Protein AF-M7BJB4-F1 (afdb_monomer_lite)

Secondary structure (DSSP, 8-state):
-EEEEESS--SHHHHHHHHHHHHHHHHHHH---GGG--EEEEE--GGG-EETTEE--

Organism: Chelonia mydas (NCBI:txid8469)

Radius of gyration: 13.73 Å; chains: 1; bounding box: 24×25×34 Å

InterPro domains:
  IPR001398 Macrophage migration inhibitory factor [PF01187] (2-57)
  IPR001398 Macrophage migration inhibitory factor [PTHR11954] (2-56)
  IPR014347 Tautomerase/MIF superfamily [G3DSA:3.30.429.10] (1-56)
  IPR014347 Tautomerase/MIF superfamily [SSF55331] (2-57)

Structure (mmCIF, N/CA/C/O backbone):
data_AF-M7BJB4-F1
#
_entry.id   AF-M7BJB4-F1
#
loop_
_atom_site.group_PDB
_atom_site.id
_atom_site.type_symbol
_atom_site.label_atom_id
_atom_site.label_alt_id
_atom_site.label_comp_id
_atom_site.label_asym_id
_atom_site.label_entity_id
_atom_site.label_seq_id
_atom_site.pdbx_PDB_ins_code
_atom_site.Cartn_x
_atom_site.Cartn_y
_atom_site.Cartn_z
_atom_site.occupancy
_atom_site.B_iso_or_equiv
_atom_site.auth_seq_id
_atom_site.auth_comp_id
_atom_site.auth_asym_id
_atom_site.auth_atom_id
_atom_site.pdbx_PDB_model_num
ATOM 1 N N . MET A 1 1 ? -13.786 0.790 2.841 1.00 84.19 1 MET A N 1
ATOM 2 C CA . MET A 1 1 ? -12.742 0.016 2.143 1.00 84.19 1 MET A CA 1
ATOM 3 C C . MET A 1 1 ? -11.657 0.986 1.725 1.00 84.19 1 MET A C 1
ATOM 5 O O . MET A 1 1 ? -11.991 2.044 1.204 1.00 84.19 1 MET A O 1
ATOM 9 N N . CYS A 1 2 ? -10.407 0.672 2.038 1.00 93.62 2 CYS A N 1
ATOM 10 C CA . CYS A 1 2 ? -9.229 1.482 1.759 1.00 93.62 2 CYS A CA 1
ATOM 11 C C . CYS A 1 2 ? -8.370 0.762 0.719 1.00 93.62 2 CYS A C 1
ATOM 13 O O . CYS A 1 2 ? -8.330 -0.467 0.685 1.00 93.62 2 CYS A O 1
ATOM 15 N N . PHE A 1 3 ? -7.665 1.526 -0.102 1.00 97.12 3 PHE A N 1
ATOM 16 C CA . PHE A 1 3 ? -6.760 0.986 -1.107 1.00 97.12 3 PHE A CA 1
ATOM 17 C C . PHE A 1 3 ? -5.396 1.635 -0.901 1.00 97.12 3 PHE A C 1
ATOM 19 O O . PHE A 1 3 ? -5.313 2.861 -0.821 1.00 97.12 3 PHE A O 1
ATOM 26 N N . LEU A 1 4 ? -4.351 0.822 -0.782 1.00 97.88 4 LEU A N 1
ATOM 27 C CA . LEU A 1 4 ? -2.975 1.286 -0.679 1.00 97.88 4 LEU A CA 1
ATOM 28 C C . LEU A 1 4 ? -2.220 0.822 -1.922 1.00 97.88 4 LEU A C 1
ATOM 30 O O . LEU A 1 4 ? -2.082 -0.375 -2.165 1.00 97.88 4 LEU A O 1
ATOM 34 N N . TYR A 1 5 ? -1.753 1.793 -2.701 1.00 97.81 5 TYR A N 1
ATOM 35 C CA . TYR A 1 5 ? -0.958 1.582 -3.904 1.00 97.81 5 TYR A CA 1
ATOM 36 C C . TYR A 1 5 ? 0.466 2.048 -3.627 1.00 97.81 5 TYR A C 1
ATOM 38 O O . TYR A 1 5 ? 0.661 3.137 -3.085 1.00 97.81 5 TYR A O 1
ATOM 46 N N . SER A 1 6 ? 1.451 1.241 -4.003 1.00 97.94 6 SER A N 1
ATOM 47 C CA . SER A 1 6 ? 2.866 1.600 -3.904 1.00 97.94 6 SER A CA 1
ATOM 48 C C . SER A 1 6 ? 3.653 0.919 -5.017 1.00 97.94 6 SER A C 1
ATOM 50 O O . SER A 1 6 ? 3.259 -0.149 -5.476 1.00 97.94 6 SER A O 1
ATOM 52 N N . ILE A 1 7 ? 4.757 1.530 -5.450 1.00 98.06 7 ILE A N 1
ATOM 53 C CA . ILE A 1 7 ? 5.745 0.861 -6.302 1.00 98.06 7 ILE A CA 1
ATOM 54 C C . ILE A 1 7 ? 6.701 0.113 -5.375 1.00 98.06 7 ILE A C 1
ATOM 56 O O . ILE A 1 7 ? 7.520 0.735 -4.692 1.00 98.06 7 ILE A O 1
ATOM 60 N N . GLY A 1 8 ? 6.581 -1.212 -5.313 1.00 96.44 8 GLY A N 1
ATOM 61 C CA . GLY A 1 8 ? 7.273 -2.022 -4.320 1.00 96.44 8 GLY A CA 1
ATOM 62 C C . GLY A 1 8 ? 6.816 -1.717 -2.892 1.00 96.44 8 GLY A C 1
ATOM 63 O O . GLY A 1 8 ? 5.868 -0.963 -2.651 1.00 96.44 8 GLY A O 1
ATOM 64 N N . LYS A 1 9 ? 7.515 -2.313 -1.915 1.00 97.25 9 LYS A N 1
ATOM 65 C CA . LYS A 1 9 ? 7.157 -2.244 -0.485 1.00 97.25 9 LYS A CA 1
ATOM 66 C C . LYS A 1 9 ? 5.734 -2.731 -0.204 1.00 97.25 9 LYS A C 1
ATOM 68 O O . LYS A 1 9 ? 5.105 -2.277 0.733 1.00 97.25 9 LYS A O 1
ATOM 73 N N . ILE A 1 10 ? 5.248 -3.677 -0.997 1.00 98.12 10 ILE A N 1
ATOM 74 C CA . ILE A 1 10 ? 4.008 -4.410 -0.761 1.00 98.12 10 ILE A CA 1
ATOM 75 C C . ILE A 1 10 ? 4.385 -5.884 -0.665 1.00 98.12 10 ILE A C 1
ATOM 77 O O . ILE A 1 10 ? 5.029 -6.425 -1.559 1.00 98.12 10 ILE A O 1
ATOM 81 N N . GLY A 1 11 ? 4.015 -6.525 0.436 1.00 97.44 11 GLY A N 1
ATOM 82 C CA . GLY A 1 11 ? 4.468 -7.871 0.779 1.00 97.44 11 GLY A CA 1
ATOM 83 C C . GLY A 1 11 ? 3.811 -8.354 2.065 1.00 97.44 11 GLY A C 1
ATOM 84 O O . GLY A 1 11 ? 3.164 -7.574 2.758 1.00 97.44 11 GLY A O 1
ATOM 85 N N . ASP A 1 12 ? 3.924 -9.644 2.387 1.00 97.94 12 ASP A N 1
ATOM 86 C CA . ASP A 1 12 ? 3.237 -10.219 3.557 1.00 97.94 12 ASP A CA 1
ATOM 87 C C . ASP A 1 12 ? 3.604 -9.501 4.869 1.00 97.94 12 ASP A C 1
ATOM 89 O O . ASP A 1 12 ? 2.722 -9.178 5.666 1.00 97.94 12 ASP A O 1
ATOM 93 N N . GLN A 1 13 ? 4.890 -9.199 5.074 1.00 98.12 13 GLN A N 1
ATOM 94 C CA . GLN A 1 13 ? 5.349 -8.509 6.278 1.00 98.12 13 GLN A CA 1
ATOM 95 C C . GLN A 1 13 ? 4.956 -7.026 6.263 1.00 98.12 13 GLN A C 1
ATOM 97 O O . GLN A 1 13 ? 4.356 -6.538 7.220 1.00 98.12 13 GLN A O 1
ATOM 102 N N . GLU A 1 14 ? 5.219 -6.326 5.160 1.00 98.44 14 GLU A N 1
ATOM 103 C CA . GLU A 1 14 ? 4.875 -4.914 4.992 1.00 98.44 14 GLU A CA 1
ATOM 104 C C . GLU A 1 14 ? 3.373 -4.669 5.186 1.00 98.44 14 GLU A C 1
ATOM 106 O O . GLU A 1 14 ? 2.969 -3.766 5.919 1.00 98.44 14 GLU A O 1
ATOM 111 N N . ASN A 1 15 ? 2.526 -5.518 4.600 1.00 98.50 15 ASN A N 1
ATOM 112 C CA . ASN A 1 15 ? 1.074 -5.379 4.673 1.00 98.50 15 ASN A CA 1
ATOM 113 C C . ASN A 1 15 ? 0.550 -5.553 6.105 1.00 98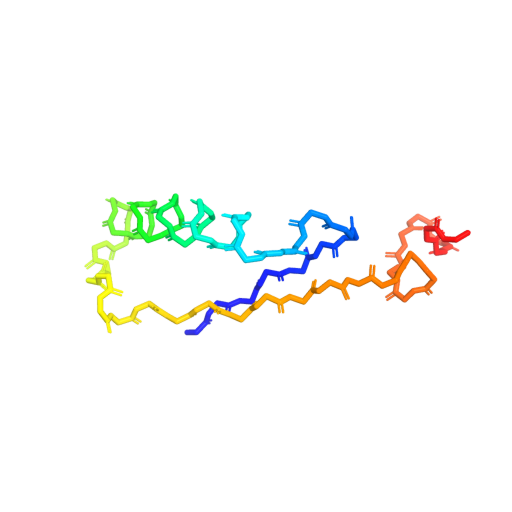.50 15 ASN A C 1
ATOM 115 O O . ASN A 1 15 ? -0.404 -4.868 6.483 1.00 98.50 15 ASN A O 1
ATOM 119 N N . LYS A 1 16 ? 1.167 -6.419 6.924 1.00 98.50 16 LYS A N 1
ATOM 120 C CA . LYS A 1 16 ? 0.830 -6.563 8.353 1.00 98.50 16 LYS A CA 1
ATOM 121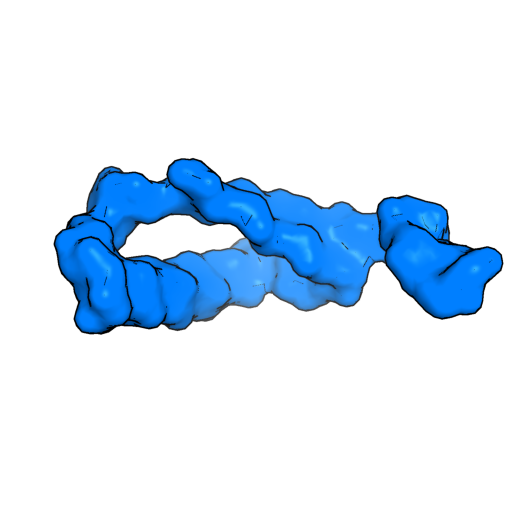 C C . LYS A 1 16 ? 1.160 -5.291 9.130 1.00 98.50 16 LYS A C 1
ATOM 123 O O . LYS A 1 16 ? 0.315 -4.799 9.884 1.00 98.50 16 LYS A O 1
ATOM 128 N N . ASP A 1 17 ? 2.343 -4.727 8.900 1.00 98.44 17 ASP A N 1
ATOM 129 C CA . ASP A 1 17 ? 2.785 -3.502 9.571 1.00 98.44 17 ASP A CA 1
ATOM 130 C C . ASP A 1 17 ? 1.907 -2.306 9.168 1.00 98.44 17 ASP A C 1
ATOM 132 O O . ASP A 1 17 ? 1.433 -1.547 10.022 1.00 98.44 17 ASP A O 1
ATOM 136 N N . TYR A 1 18 ? 1.588 -2.178 7.878 1.00 98.44 18 TYR A N 1
ATOM 137 C CA . TYR A 1 18 ? 0.692 -1.135 7.377 1.00 98.44 18 TYR A CA 1
ATOM 138 C C . TYR A 1 18 ? -0.742 -1.308 7.862 1.00 98.44 18 TYR A C 1
ATOM 140 O O . TYR A 1 18 ? -1.381 -0.314 8.197 1.00 98.44 18 TYR A O 1
ATOM 148 N N . SER A 1 19 ? -1.253 -2.543 7.923 1.00 98.31 19 SER A N 1
ATOM 149 C CA . SER A 1 19 ? -2.599 -2.823 8.443 1.00 98.31 19 SER A CA 1
ATOM 150 C C . SER A 1 19 ? -2.748 -2.267 9.851 1.00 98.31 19 SER A C 1
ATOM 152 O O . SER A 1 19 ? -3.702 -1.544 10.130 1.00 98.31 19 SER A O 1
ATOM 154 N N . LYS A 1 20 ? -1.771 -2.541 10.725 1.00 98.31 20 LYS A N 1
ATOM 155 C CA . LYS A 1 20 ? -1.767 -2.029 12.096 1.00 98.31 20 LYS A CA 1
ATOM 156 C C . LYS A 1 20 ? -1.763 -0.502 12.129 1.00 98.31 20 LYS A C 1
ATOM 158 O O . LYS A 1 20 ? -2.653 0.094 12.729 1.00 98.31 20 LYS A O 1
ATOM 163 N N . LEU A 1 21 ? -0.805 0.126 11.444 1.00 98.25 21 LEU A N 1
ATOM 164 C CA . LEU A 1 21 ? -0.659 1.584 11.439 1.00 98.25 21 LEU A CA 1
ATOM 165 C C . LEU A 1 21 ? -1.918 2.295 10.924 1.00 98.25 21 LEU A C 1
ATOM 167 O O . LEU A 1 21 ? -2.368 3.275 11.518 1.00 98.25 21 LEU A O 1
ATOM 171 N N . LEU A 1 22 ? -2.499 1.798 9.831 1.00 97.69 22 LEU A N 1
ATOM 172 C CA . LEU A 1 22 ? -3.686 2.392 9.220 1.00 97.69 22 LEU A CA 1
ATOM 173 C C . LEU A 1 22 ? -4.933 2.182 10.078 1.00 97.69 22 LEU A C 1
ATOM 175 O O . LEU A 1 22 ? -5.692 3.132 10.268 1.00 97.69 22 LEU A O 1
ATOM 179 N N . CYS A 1 23 ? -5.134 0.984 10.635 1.00 98.06 23 CYS A N 1
ATOM 180 C CA . CYS A 1 23 ? -6.236 0.731 11.560 1.00 98.06 23 CYS A CA 1
ATOM 181 C C . CYS A 1 23 ? -6.149 1.632 12.798 1.00 98.06 23 CYS A C 1
ATOM 183 O O . CYS A 1 23 ? -7.149 2.254 13.161 1.00 98.06 23 CYS A O 1
ATOM 185 N N . ASP A 1 24 ? -4.961 1.770 13.394 1.00 98.31 24 ASP A N 1
ATOM 186 C CA . ASP A 1 24 ? -4.735 2.623 14.565 1.00 98.31 24 ASP A CA 1
ATOM 187 C C . ASP A 1 24 ? -5.026 4.102 14.248 1.00 98.31 24 ASP A C 1
ATOM 189 O O . ASP A 1 24 ? -5.713 4.787 15.011 1.00 98.31 24 ASP A O 1
ATOM 193 N N . LEU A 1 25 ? -4.566 4.601 13.093 1.00 98.12 25 LEU A N 1
ATOM 194 C CA . LEU A 1 25 ? -4.825 5.974 12.641 1.00 98.12 25 LEU A CA 1
ATOM 195 C C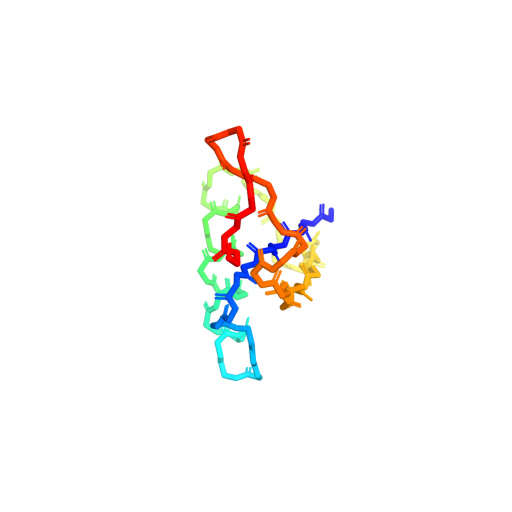 . LEU A 1 25 ? -6.318 6.238 12.407 1.00 98.12 25 LEU A C 1
ATOM 197 O O . LEU A 1 25 ? -6.864 7.231 12.901 1.00 98.12 25 LEU A O 1
ATOM 201 N N . LEU A 1 26 ? -6.989 5.348 11.676 1.00 97.81 26 LEU A N 1
ATOM 202 C CA . LEU A 1 26 ? -8.413 5.470 11.362 1.00 97.81 26 LEU A CA 1
ATOM 203 C C . LEU A 1 26 ? -9.272 5.382 12.626 1.00 97.81 26 LEU A C 1
ATOM 205 O O . LEU A 1 26 ? -10.211 6.165 12.793 1.00 97.81 26 LEU A O 1
ATOM 209 N N . ASN A 1 27 ? -8.921 4.498 13.558 1.00 97.56 27 ASN A N 1
ATOM 210 C CA . ASN A 1 27 ? -9.591 4.429 14.845 1.00 97.56 27 ASN A CA 1
ATOM 211 C C . ASN A 1 27 ? -9.377 5.711 15.659 1.00 97.56 27 ASN A C 1
ATOM 213 O O . ASN A 1 27 ? -10.340 6.305 16.145 1.00 97.56 27 ASN A O 1
ATOM 217 N N . LYS A 1 28 ? -8.134 6.194 15.762 1.00 98.25 28 LYS A N 1
ATOM 218 C CA . LYS A 1 28 ? -7.797 7.387 16.548 1.00 98.25 28 LYS A CA 1
ATOM 219 C C . LYS A 1 28 ? -8.588 8.614 16.099 1.00 98.25 28 LYS A C 1
ATOM 221 O O . LYS A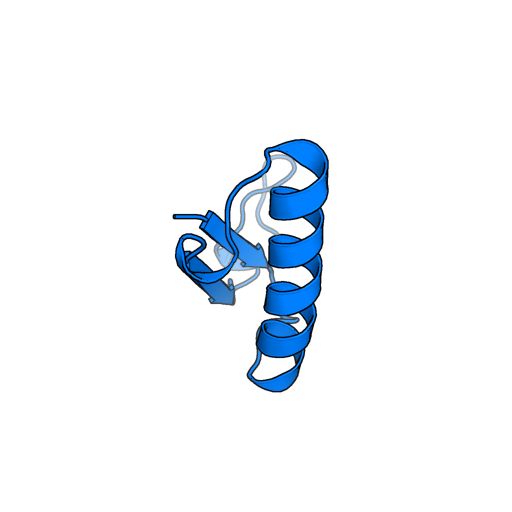 1 28 ? -9.168 9.299 16.949 1.00 98.25 28 LYS A O 1
ATOM 226 N N . HIS A 1 29 ? -8.609 8.876 14.793 1.00 98.31 29 HIS A N 1
ATOM 227 C CA . HIS A 1 29 ? -9.134 10.119 14.228 1.00 98.31 29 HIS A CA 1
ATOM 228 C C . HIS A 1 29 ? -10.611 10.051 13.847 1.00 98.31 29 HIS A C 1
ATOM 230 O O . HIS A 1 29 ? -11.317 11.040 14.018 1.00 98.31 29 HIS A O 1
ATOM 236 N N . LEU A 1 30 ? -11.085 8.901 13.368 1.00 97.56 30 LEU A N 1
ATOM 237 C CA . LEU A 1 30 ? -12.446 8.752 12.842 1.00 97.56 30 LEU A CA 1
ATOM 238 C C . LEU A 1 30 ? -13.328 7.841 13.703 1.00 97.56 30 LEU A C 1
ATOM 240 O O . LEU A 1 30 ? -14.508 7.686 13.406 1.00 97.56 30 LEU A O 1
ATOM 244 N N . LYS A 1 31 ? -12.772 7.239 14.764 1.00 97.81 31 LYS A N 1
ATOM 245 C CA . LYS A 1 31 ? -13.469 6.301 15.664 1.00 97.81 31 LYS A CA 1
ATOM 246 C C . LYS A 1 31 ? -14.038 5.075 14.947 1.00 97.81 31 LYS A C 1
ATOM 248 O O . LYS A 1 31 ? -14.989 4.465 15.426 1.00 97.81 31 LYS A O 1
ATOM 253 N N . ILE A 1 32 ? -13.436 4.688 13.821 1.00 97.75 32 ILE A N 1
ATOM 254 C CA . ILE A 1 32 ? -13.822 3.484 13.082 1.00 97.75 32 ILE A CA 1
ATOM 255 C C . ILE A 1 32 ? -13.229 2.256 13.801 1.00 97.75 32 ILE A C 1
ATOM 257 O O . ILE A 1 32 ? -12.016 2.218 14.032 1.00 97.75 32 ILE A O 1
ATOM 261 N N . PRO A 1 33 ? -14.044 1.260 14.184 1.00 97.69 33 PRO A N 1
ATOM 262 C CA . PRO A 1 33 ? -13.552 -0.001 14.740 1.00 97.69 33 PRO A CA 1
ATOM 263 C C . PRO A 1 33 ? -12.684 -0.779 13.738 1.00 97.69 33 PRO A C 1
ATOM 265 O O . PRO A 1 33 ? -12.977 -0.788 12.543 1.00 97.69 33 PRO A O 1
ATOM 268 N N . ALA A 1 34 ? -11.620 -1.437 14.208 1.00 96.88 34 ALA A N 1
ATOM 269 C CA . ALA A 1 34 ? -10.648 -2.108 13.336 1.00 96.88 34 ALA A CA 1
ATOM 270 C C . ALA A 1 34 ? -11.252 -3.256 12.504 1.00 96.88 34 ALA A C 1
ATOM 272 O O .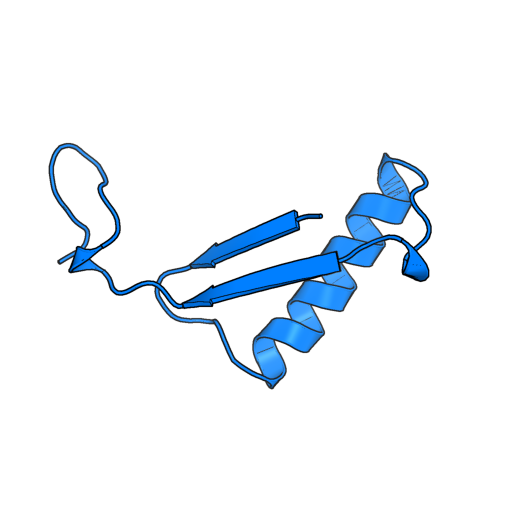 ALA A 1 34 ? -10.884 -3.444 11.350 1.00 96.88 34 ALA A O 1
ATOM 273 N N . ASP A 1 35 ? -12.238 -3.966 13.048 1.00 97.50 35 ASP A N 1
ATOM 274 C CA . ASP A 1 35 ? -13.002 -5.027 12.376 1.00 97.50 35 ASP A CA 1
ATOM 275 C C . ASP A 1 35 ? -13.899 -4.518 11.230 1.00 97.50 35 ASP A C 1
ATOM 277 O O . ASP A 1 35 ? -14.460 -5.305 10.469 1.00 97.50 35 ASP A O 1
ATOM 281 N N . ARG A 1 36 ? -14.026 -3.194 11.078 1.00 97.75 36 ARG A N 1
ATOM 282 C CA . ARG A 1 36 ? -14.747 -2.525 9.986 1.00 97.75 36 ARG A CA 1
ATOM 283 C C . ARG A 1 36 ? -13.811 -1.929 8.932 1.00 97.75 36 ARG A C 1
ATOM 285 O O . ARG A 1 36 ? -14.285 -1.284 7.992 1.00 97.75 36 ARG A O 1
ATOM 292 N N . ILE A 1 37 ? -12.500 -2.117 9.077 1.00 97.81 37 ILE A N 1
ATOM 293 C CA . ILE A 1 37 ? -11.479 -1.573 8.182 1.00 97.81 37 ILE A CA 1
ATOM 294 C C . ILE A 1 37 ? -10.945 -2.701 7.301 1.00 97.81 37 ILE A C 1
ATOM 296 O O . ILE A 1 37 ? -10.352 -3.663 7.772 1.00 97.81 37 ILE A O 1
ATOM 300 N N . TYR A 1 38 ? -11.131 -2.548 5.992 1.00 97.69 38 TYR A N 1
ATOM 301 C CA . TYR A 1 38 ? -10.597 -3.452 4.975 1.00 97.69 38 TYR A CA 1
ATOM 302 C C . TYR A 1 38 ? -9.635 -2.670 4.095 1.00 97.69 38 TYR A C 1
ATOM 304 O O . TYR A 1 38 ? -10.017 -1.607 3.593 1.00 97.69 38 TYR A O 1
ATOM 312 N N . ILE A 1 39 ? -8.424 -3.192 3.904 1.00 98.19 39 ILE A N 1
ATOM 313 C CA . ILE A 1 39 ? -7.372 -2.567 3.100 1.00 98.19 39 ILE A CA 1
ATOM 314 C C . ILE A 1 39 ? -6.977 -3.540 1.991 1.00 98.19 39 ILE A C 1
ATOM 316 O O . ILE A 1 39 ? -6.633 -4.688 2.261 1.00 98.19 39 ILE A O 1
ATOM 320 N N . SER A 1 40 ? -7.032 -3.081 0.746 1.00 98.31 40 SER A N 1
ATOM 321 C CA . SER A 1 40 ? -6.474 -3.802 -0.397 1.00 98.31 40 SER A CA 1
ATOM 322 C C . SER A 1 40 ? -5.132 -3.186 -0.777 1.00 98.31 40 SER A C 1
ATOM 324 O O . SER A 1 40 ? -5.036 -1.969 -0.944 1.00 98.31 40 SER A O 1
ATOM 326 N N . TYR A 1 41 ? -4.113 -4.031 -0.904 1.00 98.38 41 TYR A N 1
ATOM 327 C CA . TYR A 1 41 ? -2.742 -3.642 -1.228 1.00 98.38 41 TYR A CA 1
ATOM 328 C C . TYR A 1 41 ? -2.437 -3.951 -2.691 1.00 98.38 41 TYR A C 1
ATOM 330 O O . TYR A 1 41 ? -2.721 -5.054 -3.156 1.00 98.38 41 TYR A O 1
ATOM 338 N N . PHE A 1 42 ? -1.847 -2.991 -3.397 1.00 98.06 42 PHE A N 1
ATOM 339 C CA . PHE A 1 42 ? -1.490 -3.116 -4.808 1.00 98.06 42 PHE A CA 1
ATOM 340 C C . PHE A 1 42 ? -0.021 -2.764 -4.991 1.00 98.06 42 PHE A C 1
ATOM 342 O O . PHE A 1 42 ? 0.367 -1.603 -4.836 1.00 98.06 42 PHE A O 1
ATOM 349 N N . ASP A 1 43 ? 0.774 -3.780 -5.324 1.00 97.88 43 ASP A N 1
ATOM 350 C CA . ASP A 1 43 ? 2.144 -3.591 -5.788 1.00 97.88 43 ASP A CA 1
ATOM 351 C C . ASP A 1 43 ? 2.117 -3.165 -7.257 1.00 97.88 43 ASP A C 1
ATOM 353 O O . ASP A 1 43 ? 1.687 -3.915 -8.138 1.00 97.88 43 ASP A O 1
ATOM 357 N N . MET A 1 44 ? 2.508 -1.925 -7.514 1.00 97.81 44 MET A N 1
ATOM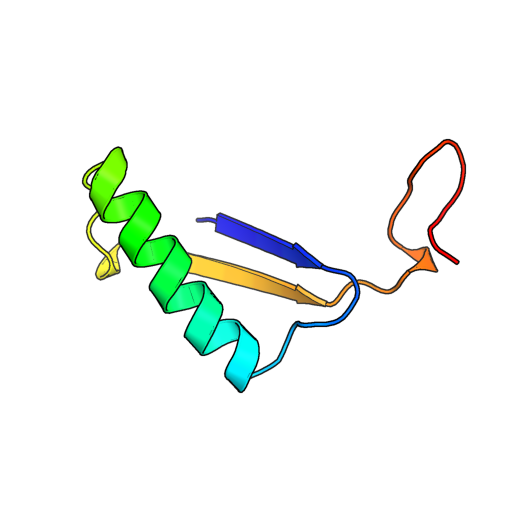 358 C CA . MET A 1 44 ? 2.433 -1.305 -8.825 1.00 97.81 44 MET A CA 1
ATOM 359 C C . MET A 1 44 ? 3.789 -1.375 -9.521 1.00 97.81 44 MET A C 1
ATOM 361 O O . MET A 1 44 ? 4.816 -0.988 -8.971 1.00 97.81 44 MET A O 1
ATOM 365 N N . SER A 1 45 ? 3.790 -1.774 -10.792 1.00 97.50 45 SER A N 1
ATOM 366 C CA . SER A 1 45 ? 4.946 -1.535 -11.661 1.00 97.50 45 SER A CA 1
ATOM 367 C C . SER A 1 45 ? 5.164 -0.030 -11.849 1.00 97.50 45 SER A C 1
ATOM 369 O O . SER A 1 45 ? 4.200 0.712 -12.044 1.00 97.50 45 SER A O 1
ATOM 371 N N . ALA A 1 46 ? 6.423 0.415 -11.872 1.00 97.94 46 ALA A N 1
ATOM 372 C CA . ALA A 1 46 ? 6.787 1.813 -12.117 1.00 97.94 46 ALA A CA 1
ATOM 373 C C . ALA A 1 46 ? 6.245 2.351 -13.458 1.00 97.94 46 ALA A C 1
ATOM 375 O O . ALA A 1 46 ? 5.817 3.502 -13.540 1.00 97.94 46 ALA A O 1
ATOM 376 N N . ALA A 1 47 ? 6.162 1.498 -14.485 1.00 98.00 47 ALA A N 1
ATOM 377 C CA . ALA A 1 47 ? 5.578 1.849 -15.783 1.00 98.00 47 ALA A CA 1
ATOM 378 C C . ALA A 1 47 ? 4.061 2.111 -15.717 1.00 98.00 47 ALA A C 1
ATOM 380 O O . ALA A 1 47 ? 3.507 2.770 -16.591 1.00 98.00 47 ALA A O 1
ATOM 381 N N . ASN A 1 48 ? 3.384 1.617 -14.676 1.00 97.56 48 ASN A N 1
ATOM 382 C CA . ASN A 1 48 ? 1.936 1.747 -14.498 1.00 97.56 48 ASN A CA 1
ATOM 383 C C . ASN A 1 48 ? 1.550 2.912 -13.575 1.00 97.56 48 ASN A C 1
ATOM 385 O O . ASN A 1 48 ? 0.376 3.055 -13.230 1.00 97.56 48 ASN A O 1
ATOM 389 N N . VAL A 1 49 ? 2.512 3.737 -13.155 1.00 97.88 49 VAL A N 1
ATOM 390 C CA . VAL A 1 49 ? 2.265 4.901 -12.301 1.00 97.88 49 VAL A CA 1
ATOM 391 C C . VAL A 1 49 ? 2.740 6.156 -13.025 1.00 97.88 49 VAL A C 1
ATOM 393 O O . VAL A 1 49 ? 3.935 6.355 -13.236 1.00 97.88 49 VAL A O 1
ATOM 396 N N . GLY A 1 50 ? 1.784 7.001 -13.412 1.00 97.88 50 GLY A N 1
ATOM 397 C CA . GLY A 1 50 ? 2.052 8.297 -14.030 1.00 97.88 50 GLY A CA 1
ATOM 398 C C . GLY A 1 50 ? 2.411 9.360 -12.992 1.00 97.88 50 GLY A C 1
ATOM 399 O O . GLY A 1 50 ? 1.722 9.504 -11.982 1.00 97.88 50 GLY A O 1
ATOM 400 N N . TRP A 1 51 ? 3.467 10.126 -13.249 1.00 97.50 51 TRP A N 1
ATOM 401 C CA . TRP A 1 51 ? 3.904 11.247 -12.422 1.00 97.50 51 TRP A CA 1
ATOM 402 C C . TRP A 1 51 ? 4.712 12.251 -13.249 1.00 97.50 51 TRP A C 1
ATOM 404 O O . TRP A 1 51 ? 5.497 11.870 -14.112 1.00 97.50 51 TRP A O 1
ATOM 414 N N . ASN A 1 52 ? 4.520 13.547 -12.983 1.00 97.44 52 ASN A N 1
ATOM 415 C CA . ASN A 1 52 ? 5.271 14.640 -13.612 1.00 97.44 52 ASN A CA 1
ATOM 416 C C . ASN A 1 52 ? 5.336 14.558 -15.156 1.00 97.44 52 ASN A C 1
ATOM 418 O O . ASN A 1 52 ? 6.407 14.614 -15.754 1.00 97.44 52 ASN A O 1
ATOM 422 N N . CYS A 1 53 ? 4.173 14.398 -15.796 1.00 97.69 53 CYS A N 1
ATOM 423 C CA . CYS A 1 53 ? 4.021 14.278 -17.255 1.00 97.69 53 CYS A CA 1
ATOM 424 C C . CYS A 1 53 ? 4.729 13.067 -17.907 1.00 97.69 53 CYS A C 1
ATOM 426 O O . CYS A 1 53 ? 4.838 13.023 -19.129 1.00 97.69 53 CYS A O 1
ATOM 428 N N . THR A 1 54 ? 5.172 12.077 -17.126 1.00 97.94 54 THR A N 1
ATOM 429 C CA . THR A 1 54 ? 5.749 10.803 -17.592 1.00 97.94 54 THR A CA 1
ATOM 430 C C . THR A 1 54 ? 5.297 9.649 -16.676 1.00 97.94 54 THR A C 1
ATOM 432 O O . THR A 1 54 ? 4.355 9.807 -15.897 1.00 97.94 54 THR A O 1
ATOM 435 N N . THR A 1 55 ? 5.919 8.475 -16.775 1.00 98.06 55 THR A N 1
ATOM 436 C CA . THR A 1 55 ? 5.815 7.368 -15.809 1.00 98.06 55 THR A CA 1
ATOM 437 C C . THR A 1 55 ? 7.043 7.301 -14.904 1.00 98.06 55 THR A C 1
ATOM 439 O O . THR A 1 55 ? 8.042 7.962 -15.168 1.00 98.06 55 THR A O 1
ATOM 442 N N . PHE A 1 56 ? 6.997 6.479 -13.854 1.00 97.44 56 PHE A N 1
ATOM 443 C CA . PHE A 1 56 ? 8.182 6.190 -13.033 1.00 97.44 56 PHE A CA 1
ATOM 444 C C . PHE A 1 56 ? 9.177 5.207 -13.679 1.00 97.44 56 PHE A C 1
ATOM 446 O O . PHE A 1 56 ? 10.236 4.971 -13.096 1.00 97.44 56 PHE A O 1
ATOM 453 N N . ALA A 1 57 ? 8.835 4.613 -14.828 1.00 93.62 57 ALA A N 1
ATOM 454 C CA . ALA A 1 57 ? 9.774 3.868 -15.674 1.00 93.62 57 ALA A CA 1
ATOM 455 C C . ALA A 1 57 ? 10.689 4.794 -16.485 1.00 93.62 57 ALA A C 1
ATOM 457 O O . ALA A 1 57 ? 10.221 5.896 -16.854 1.00 93.62 57 ALA A O 1
#

Foldseek 3Di:
DEEAEDQDLDDPVSVVVVLVVVLVVCCVPVVDHSVRDDYHYHHDHQQRADDDNHTND

pLDDT: mean 97.49, std 1.98, range [84.19, 98.5]

Sequence (57 aa):
MCFLYSIGKIGDQENKDYSKLLCDLLNKHLKIPADRIYISYFDMSAANVGWNCTTFA